Protein AF-A0A6G3WJW2-F1 (afdb_monomer)

Radius of gyration: 15.1 Å; Cα contacts (8 Å, |Δi|>4): 46; chains: 1; bounding box: 33×35×34 Å

Sequence (77 aa):
GFVGLMVPHMARMAVGAAHRALLPVVAFGGALFLVLADLAARTLAAPQDIPVGVLTALTGGPFFLWMLRRRPEGAPA

Mean predicted aligned error: 8.58 Å

Secondary structure (DSSP, 8-state):
-THHHHHHHHHHHHH-S-HHHHHHHHHHHHHHHHHHHHHHHHHHSTTS---HHHHHHHHHHHHHHHHHHTS------

Organism: NCBI:txid2706086

Foldseek 3Di:
DLLVVLLLVVLCVVPNDPCVSSVVSSVVVSVVVLVVLCVCQPVVQPPDRDPSVVSCCVVSVVVVVVVVVVDPPDDDD

Solvent-accessible surface area (backbone atoms only — not comparable to full-atom values): 4456 Å² total; per-residue (Å²): 106,52,58,77,61,49,33,54,52,53,30,34,74,75,69,38,86,50,62,86,63,32,53,61,46,27,53,53,53,39,51,52,52,49,52,52,45,44,51,49,27,60,66,76,29,67,95,50,90,53,60,46,59,58,58,42,39,65,53,38,49,59,51,50,54,52,54,54,69,69,56,70,90,81,74,85,133

InterPro domains:
  IPR000522 ABC transporter, permease protein, BtuC-like [PF01032] (1-70)
  IPR000522 ABC transporter, permease protein, BtuC-like [PTHR30472] (1-71)
  IPR037294 ABC transporter, BtuC-like [G3DSA:1.10.3470.10] (1-74)
  IPR037294 ABC transporter, BtuC-like [SSF81345] (1-71)

pLDDT: mean 77.05, std 9.07, range [45.38, 88.69]

Structure (mmCIF, N/CA/C/O backbone):
data_AF-A0A6G3WJW2-F1
#
_entry.id   AF-A0A6G3WJW2-F1
#
loop_
_atom_site.group_PDB
_atom_site.id
_atom_site.type_symbol
_atom_site.label_atom_id
_atom_site.label_alt_id
_atom_site.label_comp_id
_atom_site.label_asym_id
_atom_site.label_entity_id
_atom_site.label_seq_id
_atom_site.pdbx_PDB_ins_code
_atom_site.Cartn_x
_atom_site.Cartn_y
_atom_site.Cartn_z
_atom_site.occupancy
_atom_site.B_iso_or_equiv
_atom_site.auth_seq_id
_atom_site.auth_comp_id
_atom_site.auth_asym_id
_atom_site.auth_atom_id
_atom_site.pdbx_PDB_model_num
ATOM 1 N N . GLY A 1 1 ? 5.053 -1.236 7.980 1.00 66.12 1 GLY A N 1
ATOM 2 C CA . GLY A 1 1 ? 4.288 -2.502 7.933 1.00 66.12 1 GLY A CA 1
ATOM 3 C C . GLY A 1 1 ? 4.237 -3.042 6.513 1.00 66.12 1 GLY A C 1
ATOM 4 O O . GLY A 1 1 ? 4.744 -2.375 5.619 1.00 66.12 1 GLY A O 1
ATOM 5 N N . PHE A 1 2 ? 3.635 -4.218 6.322 1.00 71.81 2 PHE A N 1
ATOM 6 C CA . PHE A 1 2 ? 3.533 -5.032 5.090 1.00 71.81 2 PHE A CA 1
ATOM 7 C C . PHE A 1 2 ? 3.454 -4.280 3.740 1.00 71.81 2 PHE A C 1
ATOM 9 O O . PHE A 1 2 ? 4.008 -4.730 2.739 1.00 71.81 2 PHE A O 1
ATOM 16 N N . VAL A 1 3 ? 2.836 -3.097 3.731 1.00 75.81 3 VAL A N 1
ATOM 17 C CA . VAL A 1 3 ? 2.774 -2.131 2.619 1.00 75.81 3 VAL A CA 1
ATOM 18 C C . VAL A 1 3 ? 4.120 -1.918 1.917 1.00 75.81 3 VAL A C 1
ATOM 20 O O . VAL A 1 3 ? 4.181 -1.958 0.693 1.00 75.81 3 VAL A O 1
ATOM 23 N N . GLY A 1 4 ? 5.207 -1.752 2.678 1.00 75.69 4 GLY A N 1
ATOM 24 C CA . GLY A 1 4 ? 6.542 -1.496 2.123 1.00 75.69 4 GLY A CA 1
ATOM 25 C C . GLY A 1 4 ? 7.133 -2.669 1.334 1.00 75.69 4 GLY A C 1
ATOM 26 O O . GLY A 1 4 ? 8.030 -2.460 0.530 1.00 75.69 4 GLY A O 1
ATOM 27 N N . LEU A 1 5 ? 6.619 -3.886 1.528 1.00 78.19 5 LEU A N 1
ATOM 28 C CA . LEU A 1 5 ? 6.975 -5.062 0.728 1.00 78.19 5 LEU A CA 1
ATOM 29 C C . LEU A 1 5 ? 5.967 -5.277 -0.404 1.00 78.19 5 LEU A C 1
ATOM 31 O O . LEU A 1 5 ? 6.343 -5.638 -1.513 1.00 78.19 5 LEU A O 1
ATOM 35 N N . MET A 1 6 ? 4.688 -5.018 -0.133 1.00 78.94 6 MET A N 1
ATOM 36 C CA . MET A 1 6 ? 3.586 -5.251 -1.061 1.00 78.94 6 MET A CA 1
ATOM 37 C C . MET A 1 6 ? 3.604 -4.291 -2.257 1.00 78.94 6 MET A C 1
ATOM 39 O O . MET A 1 6 ? 3.568 -4.723 -3.408 1.00 78.94 6 MET A O 1
ATOM 43 N N . VAL A 1 7 ? 3.705 -2.988 -1.991 1.00 81.88 7 VAL A N 1
ATOM 44 C CA . VAL A 1 7 ? 3.615 -1.929 -3.006 1.00 81.88 7 VAL A CA 1
ATOM 45 C C . VAL A 1 7 ? 4.735 -2.011 -4.052 1.00 81.88 7 VAL A C 1
ATOM 47 O O . VAL A 1 7 ? 4.410 -2.019 -5.240 1.00 81.88 7 VAL A O 1
ATOM 50 N N . PRO A 1 8 ? 6.033 -2.109 -3.696 1.00 79.38 8 PRO A N 1
ATOM 51 C CA . PRO A 1 8 ? 7.090 -2.217 -4.703 1.00 79.38 8 PRO A CA 1
ATOM 52 C C . PRO A 1 8 ? 6.997 -3.491 -5.541 1.00 79.38 8 PRO A C 1
ATOM 54 O O . PRO A 1 8 ? 7.356 -3.469 -6.719 1.00 79.38 8 PRO A O 1
ATOM 57 N N . HIS A 1 9 ? 6.472 -4.583 -4.980 1.00 80.25 9 HIS A N 1
ATOM 58 C CA . HIS A 1 9 ? 6.272 -5.825 -5.725 1.00 80.25 9 HIS A CA 1
ATOM 59 C C . HIS A 1 9 ? 5.105 -5.726 -6.707 1.00 80.25 9 HIS A C 1
ATOM 61 O O . HIS A 1 9 ? 5.258 -6.096 -7.870 1.00 80.25 9 HIS A O 1
ATOM 67 N N . MET A 1 10 ? 3.973 -5.155 -6.278 1.00 79.06 10 MET A N 1
ATOM 68 C CA . MET A 1 10 ? 2.835 -4.860 -7.159 1.00 79.06 10 MET A CA 1
ATOM 69 C C . MET A 1 10 ? 3.233 -3.911 -8.289 1.00 79.06 10 MET A C 1
ATOM 71 O O . MET A 1 10 ? 2.934 -4.172 -9.453 1.00 79.06 10 MET A O 1
ATOM 75 N N . ALA A 1 11 ? 3.963 -2.843 -7.967 1.00 83.00 11 ALA A N 1
ATOM 76 C CA . ALA A 1 11 ? 4.441 -1.887 -8.956 1.00 83.00 11 ALA A CA 1
ATOM 77 C C . ALA A 1 11 ? 5.424 -2.527 -9.950 1.00 83.00 11 ALA A C 1
ATOM 79 O O . ALA A 1 11 ? 5.332 -2.268 -11.148 1.00 83.00 11 ALA A O 1
ATOM 80 N N . ARG A 1 12 ? 6.312 -3.424 -9.489 1.00 83.44 12 ARG A N 1
ATOM 81 C CA . ARG A 1 12 ? 7.187 -4.204 -10.382 1.00 83.44 12 ARG A CA 1
ATOM 82 C C . ARG A 1 12 ? 6.401 -5.091 -11.341 1.00 83.44 12 ARG A C 1
ATO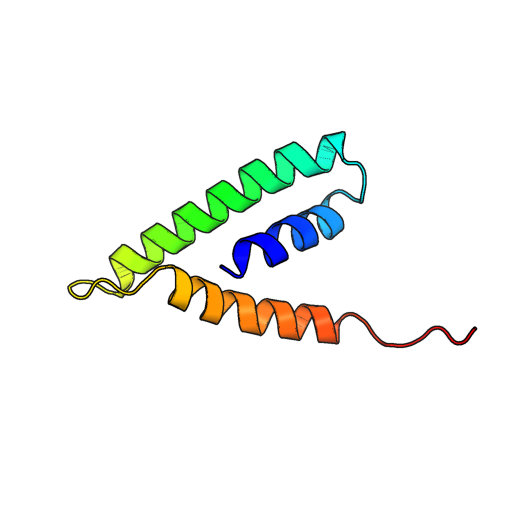M 84 O O . ARG A 1 12 ? 6.801 -5.215 -12.493 1.00 83.44 12 ARG A O 1
ATOM 91 N N . MET A 1 13 ? 5.311 -5.708 -10.886 1.00 78.88 13 MET A N 1
ATOM 92 C CA . MET A 1 13 ? 4.455 -6.527 -11.751 1.00 78.88 13 MET A CA 1
ATOM 93 C C . MET A 1 13 ? 3.675 -5.687 -12.770 1.00 78.88 13 MET A C 1
ATOM 95 O O . MET A 1 13 ? 3.459 -6.150 -13.883 1.00 78.88 13 MET A O 1
ATOM 99 N N . ALA A 1 14 ? 3.265 -4.468 -12.407 1.00 80.62 14 ALA A N 1
ATOM 100 C CA . ALA A 1 14 ? 2.473 -3.599 -13.275 1.00 80.62 14 ALA A CA 1
ATOM 101 C C . ALA A 1 14 ? 3.309 -2.850 -14.328 1.00 80.62 14 ALA A C 1
ATOM 103 O O . ALA A 1 14 ? 2.845 -2.653 -15.447 1.00 80.62 14 ALA A O 1
ATOM 104 N N . VAL A 1 15 ? 4.522 -2.409 -13.974 1.00 81.69 15 VAL A N 1
ATOM 105 C CA . VAL A 1 15 ? 5.301 -1.441 -14.781 1.00 81.69 15 VAL A CA 1
ATOM 106 C C . VAL A 1 15 ? 6.717 -1.940 -15.106 1.00 81.69 15 VAL A C 1
ATOM 108 O O . VAL A 1 15 ? 7.487 -1.266 -15.787 1.00 81.69 15 VAL A O 1
ATOM 111 N N . GLY A 1 16 ? 7.074 -3.142 -14.646 1.00 79.12 16 GLY A N 1
ATOM 112 C CA . GLY A 1 16 ? 8.388 -3.748 -14.850 1.00 79.12 16 GLY A CA 1
ATOM 113 C C . GLY A 1 16 ? 9.467 -3.242 -13.883 1.00 79.12 16 GLY A C 1
ATOM 114 O O . GLY A 1 16 ? 9.206 -2.541 -12.906 1.00 79.12 16 GLY A O 1
ATOM 115 N N . ALA A 1 17 ? 10.722 -3.625 -14.139 1.00 78.50 17 ALA A N 1
ATOM 116 C CA . ALA A 1 17 ? 11.865 -3.341 -13.258 1.00 78.50 17 ALA A CA 1
ATOM 117 C C . ALA A 1 17 ? 12.559 -1.987 -13.525 1.00 78.50 17 ALA A C 1
ATOM 119 O O . ALA A 1 17 ? 13.578 -1.676 -12.903 1.00 78.50 17 ALA A O 1
ATOM 120 N N . ALA A 1 18 ? 12.038 -1.175 -14.450 1.00 84.69 18 ALA A N 1
ATOM 121 C CA . ALA A 1 18 ? 12.637 0.106 -14.806 1.00 84.69 18 ALA A CA 1
ATOM 122 C C . ALA A 1 18 ? 12.457 1.131 -13.672 1.00 84.69 18 ALA A C 1
ATOM 124 O O . ALA A 1 18 ? 11.372 1.677 -13.476 1.00 84.69 18 ALA A O 1
ATOM 125 N N . HIS A 1 19 ? 13.540 1.440 -12.948 1.00 81.00 19 HIS A N 1
ATOM 126 C CA . HIS A 1 19 ? 13.513 2.297 -11.753 1.00 81.00 19 HIS A CA 1
ATOM 127 C C . HIS A 1 19 ? 12.885 3.683 -11.991 1.00 81.00 19 HIS A C 1
ATOM 129 O O . HIS A 1 19 ? 12.199 4.196 -11.111 1.00 81.00 19 HIS A O 1
ATOM 135 N N . ARG A 1 20 ? 13.050 4.266 -13.190 1.00 86.25 20 ARG A N 1
ATOM 136 C CA . ARG A 1 20 ? 12.459 5.572 -13.546 1.00 86.25 20 ARG A CA 1
ATOM 137 C C . ARG A 1 20 ? 10.928 5.566 -13.529 1.00 86.25 20 ARG A C 1
ATOM 139 O O . ARG A 1 20 ? 10.336 6.562 -13.136 1.00 86.25 20 ARG A O 1
ATOM 146 N N . ALA A 1 21 ? 10.302 4.465 -13.946 1.00 82.12 21 ALA A N 1
ATOM 147 C CA . ALA A 1 21 ? 8.848 4.308 -13.917 1.00 82.12 21 ALA A CA 1
ATOM 148 C C . ALA A 1 21 ? 8.371 3.719 -12.579 1.00 82.12 21 ALA A C 1
ATOM 150 O O . ALA A 1 21 ? 7.300 4.063 -12.089 1.00 82.12 21 ALA A O 1
ATOM 151 N N . LEU A 1 22 ? 9.195 2.875 -11.955 1.00 85.25 22 LEU A N 1
ATOM 152 C CA . LEU A 1 22 ? 8.880 2.215 -10.693 1.00 85.25 22 LEU A CA 1
ATOM 153 C C . LEU A 1 22 ? 8.761 3.209 -9.531 1.00 85.25 22 LEU A C 1
ATOM 155 O O . LEU A 1 22 ? 7.805 3.133 -8.770 1.00 85.25 22 LEU A O 1
ATOM 159 N N . LEU A 1 23 ? 9.700 4.150 -9.395 1.00 88.00 23 LEU A N 1
ATOM 160 C CA . LEU A 1 23 ? 9.715 5.108 -8.283 1.00 88.00 23 LEU A CA 1
ATOM 161 C C . LEU A 1 23 ? 8.427 5.943 -8.153 1.00 88.00 23 LEU A C 1
ATOM 163 O O . LEU A 1 23 ? 7.848 5.925 -7.065 1.00 88.00 23 LEU A O 1
ATOM 167 N N . PRO A 1 24 ? 7.930 6.633 -9.203 1.00 86.88 24 PRO A N 1
ATOM 168 C CA . PRO A 1 24 ? 6.682 7.385 -9.088 1.00 86.88 24 PRO A CA 1
ATOM 169 C C . PRO A 1 24 ? 5.492 6.465 -8.799 1.00 86.88 24 PRO A C 1
ATOM 171 O O . PRO A 1 24 ? 4.652 6.791 -7.967 1.00 86.88 24 PRO A O 1
ATOM 174 N N . VAL A 1 25 ?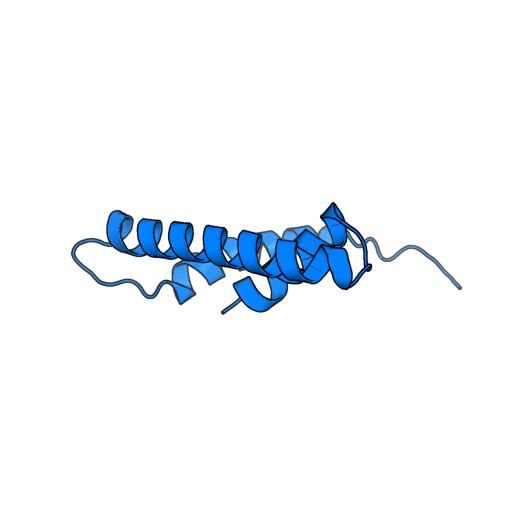 5.440 5.281 -9.410 1.00 86.62 25 VAL A N 1
ATOM 175 C CA . VAL A 1 25 ? 4.320 4.344 -9.233 1.00 86.62 25 VAL A CA 1
ATOM 176 C C . VAL A 1 25 ? 4.279 3.776 -7.816 1.00 86.62 25 VAL A C 1
ATOM 178 O O . VAL A 1 25 ? 3.208 3.690 -7.221 1.00 86.62 25 VAL A O 1
ATOM 181 N N . VAL A 1 26 ? 5.432 3.428 -7.242 1.00 86.81 26 VAL A N 1
ATOM 182 C CA . VAL A 1 26 ? 5.531 2.960 -5.853 1.00 86.81 26 VAL A CA 1
ATOM 183 C C . VAL A 1 26 ? 5.189 4.079 -4.876 1.00 86.81 26 VAL A C 1
ATOM 185 O O . VAL A 1 26 ? 4.475 3.829 -3.908 1.00 86.81 26 VAL A O 1
ATOM 188 N N . ALA A 1 27 ? 5.645 5.307 -5.135 1.00 87.00 27 ALA A N 1
ATOM 189 C CA . ALA A 1 27 ? 5.338 6.454 -4.287 1.00 87.00 27 ALA A CA 1
ATOM 190 C C . ALA A 1 27 ? 3.831 6.757 -4.272 1.00 87.00 27 ALA A C 1
ATOM 192 O O . ALA A 1 27 ? 3.224 6.782 -3.202 1.00 87.00 27 ALA A O 1
ATOM 193 N N . PHE A 1 28 ? 3.207 6.914 -5.444 1.00 88.69 28 PHE A N 1
ATOM 194 C CA . PHE A 1 28 ? 1.776 7.213 -5.544 1.00 88.69 28 PHE A CA 1
ATOM 195 C C . PHE A 1 28 ? 0.899 6.032 -5.118 1.00 88.69 28 PHE A C 1
ATOM 197 O O . PHE A 1 28 ? -0.046 6.217 -4.355 1.00 88.69 28 PHE A O 1
ATOM 204 N N . GLY A 1 29 ? 1.224 4.815 -5.558 1.00 84.75 29 GLY A N 1
ATOM 205 C CA . GLY A 1 29 ? 0.477 3.611 -5.194 1.00 84.75 29 GLY A CA 1
ATOM 206 C C . GLY A 1 29 ? 0.550 3.313 -3.697 1.00 84.75 29 GLY A C 1
ATOM 207 O O . GLY A 1 29 ? -0.461 2.977 -3.083 1.00 84.75 29 GLY A O 1
ATOM 208 N N . GLY A 1 30 ? 1.724 3.496 -3.086 1.00 84.62 30 GLY A N 1
ATOM 209 C CA . GLY A 1 30 ? 1.911 3.318 -1.649 1.00 84.62 30 GLY A CA 1
ATOM 210 C C . GLY A 1 30 ? 1.216 4.391 -0.824 1.00 84.62 30 GLY A C 1
ATOM 211 O O . GLY A 1 30 ? 0.553 4.053 0.155 1.00 84.62 30 GLY A O 1
ATOM 212 N N . ALA A 1 31 ? 1.311 5.658 -1.236 1.00 86.19 31 ALA A N 1
ATOM 213 C CA . ALA A 1 31 ? 0.617 6.758 -0.573 1.00 86.19 31 ALA A CA 1
ATOM 214 C C . ALA A 1 31 ? -0.905 6.565 -0.609 1.00 86.19 31 ALA A C 1
ATOM 216 O O . ALA A 1 31 ? -1.554 6.634 0.433 1.00 86.19 31 ALA A O 1
ATOM 217 N N . LEU A 1 32 ? -1.466 6.246 -1.781 1.00 86.88 32 LEU A N 1
ATOM 218 C CA . LEU A 1 32 ? -2.901 6.015 -1.937 1.00 86.88 32 LEU A CA 1
ATOM 219 C C . LEU A 1 32 ? -3.380 4.836 -1.082 1.00 86.88 32 LEU A C 1
ATOM 221 O O . LEU A 1 32 ? -4.368 4.958 -0.361 1.00 86.88 32 LEU A O 1
ATOM 225 N N . PHE A 1 33 ? -2.662 3.711 -1.122 1.00 84.00 33 PHE A N 1
ATOM 226 C CA . PHE A 1 33 ? -2.994 2.541 -0.313 1.00 84.00 33 PHE A CA 1
ATOM 227 C C . PHE A 1 33 ? -2.976 2.862 1.185 1.00 84.00 33 PHE A C 1
ATOM 229 O O . PHE A 1 33 ? -3.885 2.469 1.913 1.00 84.00 33 PHE A O 1
ATOM 236 N N . LEU A 1 34 ? -1.954 3.585 1.649 1.00 83.38 34 LEU A N 1
ATOM 237 C CA . LEU A 1 34 ? -1.804 3.908 3.062 1.00 83.38 34 LEU A CA 1
ATOM 238 C C . LEU A 1 34 ? -2.906 4.856 3.549 1.00 83.38 34 LEU A C 1
ATOM 240 O O . LEU A 1 34 ? -3.448 4.631 4.624 1.00 83.38 34 LEU A O 1
ATOM 244 N N . VAL A 1 35 ? -3.276 5.861 2.749 1.00 86.88 35 VAL A N 1
ATOM 245 C CA . VAL A 1 35 ? -4.385 6.778 3.063 1.00 86.88 35 VAL A CA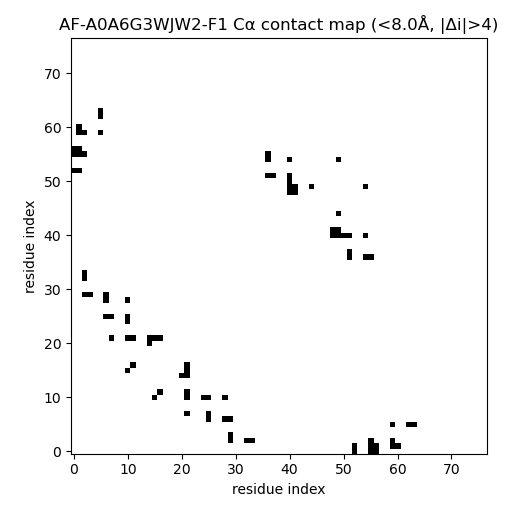 1
ATOM 246 C C . VAL A 1 35 ? -5.712 6.026 3.152 1.00 86.88 35 VAL A C 1
ATOM 248 O O . VAL A 1 35 ? -6.465 6.227 4.100 1.00 86.88 35 VAL A O 1
ATOM 251 N N . LEU A 1 36 ? -5.991 5.123 2.207 1.00 83.19 36 LEU A N 1
ATOM 252 C CA . LEU A 1 36 ? -7.207 4.305 2.245 1.00 83.19 36 LEU A CA 1
ATOM 253 C C . LEU A 1 36 ? -7.222 3.358 3.451 1.00 83.19 36 LEU A C 1
ATOM 255 O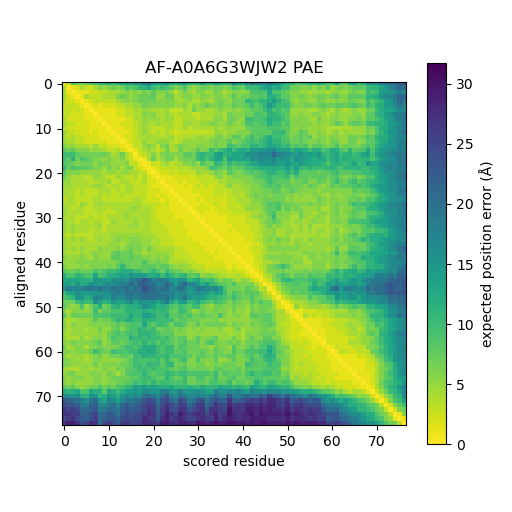 O . LEU A 1 36 ? -8.260 3.199 4.088 1.00 83.19 36 LEU A O 1
ATOM 259 N N . ALA A 1 37 ? -6.078 2.758 3.788 1.00 80.06 37 ALA A N 1
ATOM 260 C CA . ALA A 1 37 ? -5.951 1.900 4.959 1.00 80.06 37 ALA A CA 1
ATOM 261 C C . ALA A 1 37 ? -6.130 2.679 6.274 1.00 80.06 37 ALA A C 1
ATOM 263 O O . ALA A 1 37 ? -6.791 2.180 7.181 1.00 80.06 37 ALA A O 1
ATOM 264 N N . ASP A 1 38 ? -5.578 3.891 6.377 1.00 82.81 38 ASP A N 1
ATOM 265 C CA . ASP A 1 38 ? -5.741 4.769 7.544 1.00 82.81 38 ASP A CA 1
ATOM 266 C C . ASP A 1 38 ? -7.195 5.237 7.694 1.00 82.81 38 ASP A C 1
ATOM 268 O O . ASP A 1 38 ? -7.761 5.185 8.785 1.00 82.81 38 ASP A O 1
ATOM 272 N N . LEU A 1 39 ? -7.847 5.595 6.584 1.00 84.00 39 LEU A N 1
ATOM 273 C CA . LEU A 1 39 ? -9.263 5.954 6.578 1.00 84.00 39 LEU A CA 1
ATOM 274 C C . LEU A 1 39 ? -10.147 4.774 7.006 1.00 84.00 39 LEU A C 1
ATOM 276 O O . LEU A 1 39 ? -11.029 4.939 7.849 1.00 84.00 39 LEU A O 1
ATOM 280 N N . ALA A 1 40 ? -9.900 3.578 6.465 1.00 79.31 40 ALA A N 1
ATOM 281 C CA . ALA A 1 40 ? -10.599 2.359 6.867 1.00 79.31 40 ALA A CA 1
ATOM 28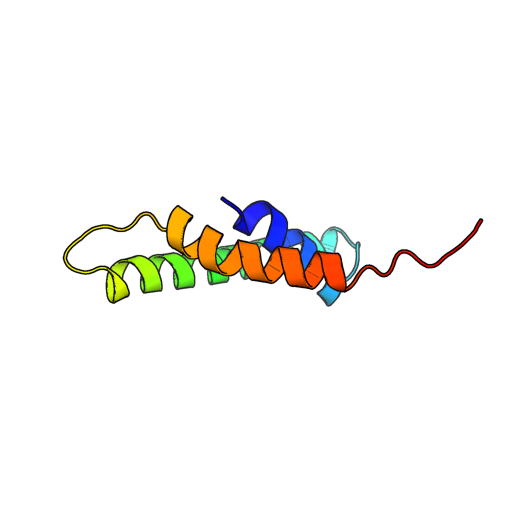2 C C . ALA A 1 40 ? -10.370 2.036 8.353 1.00 79.31 40 ALA A C 1
ATOM 284 O O . ALA A 1 40 ? -11.310 1.651 9.043 1.00 79.31 40 ALA A O 1
ATOM 285 N N . ALA A 1 41 ? -9.154 2.249 8.867 1.00 77.56 41 ALA A N 1
ATOM 286 C CA . ALA A 1 41 ? -8.844 2.066 10.282 1.00 77.56 41 ALA A CA 1
ATOM 287 C C . ALA A 1 41 ? -9.654 2.997 11.178 1.00 77.56 41 ALA A C 1
ATOM 289 O O . ALA A 1 41 ? -10.293 2.535 12.117 1.00 77.5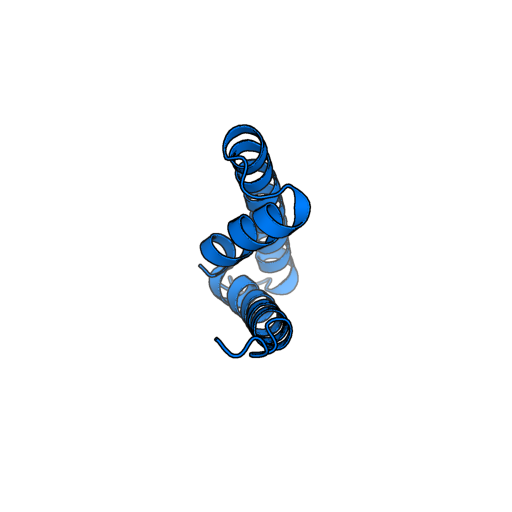6 41 ALA A O 1
ATOM 290 N N . ARG A 1 42 ? -9.701 4.288 10.849 1.00 77.06 42 ARG A N 1
ATOM 291 C CA . ARG A 1 42 ? -10.446 5.286 11.629 1.00 77.06 42 ARG A CA 1
ATOM 292 C C . ARG A 1 42 ? -11.959 5.077 11.577 1.00 77.06 42 ARG A C 1
ATOM 294 O O . ARG A 1 42 ? -12.648 5.379 12.544 1.00 77.06 42 ARG A O 1
ATOM 301 N N . THR A 1 43 ? -12.483 4.584 10.455 1.00 79.69 43 THR A N 1
ATOM 302 C CA . THR A 1 43 ? -13.934 4.438 10.238 1.00 79.69 43 THR A CA 1
ATOM 303 C C . THR A 1 43 ? -14.498 3.125 10.767 1.00 79.69 43 THR A C 1
ATOM 305 O O . THR A 1 43 ? -15.569 3.132 11.366 1.00 79.69 43 THR A O 1
ATOM 308 N N . LEU A 1 44 ? -13.795 2.004 10.584 1.00 71.81 44 LEU A N 1
ATOM 309 C CA . LEU A 1 44 ? -14.264 0.686 11.028 1.00 71.81 44 LEU A CA 1
ATOM 310 C C . LEU A 1 44 ? -14.048 0.446 12.523 1.00 71.81 44 LEU A C 1
ATOM 312 O O . LEU A 1 44 ? -14.691 -0.431 13.094 1.00 71.81 44 LEU A O 1
ATOM 316 N N . ALA A 1 45 ? -13.132 1.188 13.143 1.00 65.69 45 ALA A N 1
ATOM 317 C CA . ALA A 1 45 ? -12.721 0.943 14.515 1.00 65.69 45 ALA A CA 1
ATOM 318 C C . ALA A 1 45 ? -13.339 1.903 15.543 1.00 65.69 45 ALA A C 1
ATOM 320 O O . ALA A 1 45 ? -13.195 1.667 16.737 1.00 65.69 45 ALA A O 1
ATOM 321 N N . ALA A 1 46 ? -14.058 2.953 15.132 1.00 67.25 46 ALA A N 1
ATOM 322 C CA . ALA A 1 46 ? -14.641 3.911 16.075 1.00 67.25 46 ALA A CA 1
ATOM 323 C C . ALA A 1 46 ? -15.543 3.206 17.123 1.00 67.25 46 ALA A C 1
ATOM 325 O O . ALA A 1 46 ? -16.443 2.461 16.725 1.00 67.25 46 ALA A O 1
ATOM 326 N N . PRO A 1 47 ? -15.338 3.416 18.449 1.00 65.69 47 PRO A N 1
ATOM 327 C CA . PRO A 1 47 ? -14.523 4.448 19.116 1.00 65.69 47 PRO A CA 1
ATOM 328 C C . PRO A 1 47 ? -13.105 4.007 19.548 1.00 65.69 47 PRO A C 1
ATOM 330 O O . PRO A 1 47 ? -12.434 4.752 20.257 1.00 65.69 47 PRO A O 1
ATOM 333 N N . GLN A 1 48 ? -12.658 2.800 19.197 1.00 63.31 48 GLN A N 1
ATOM 334 C CA . GLN A 1 48 ? -11.343 2.272 19.568 1.00 63.31 48 GLN A CA 1
ATOM 335 C C . GLN A 1 48 ? -10.319 2.478 18.444 1.00 63.31 48 GLN A C 1
ATOM 337 O O . GLN A 1 48 ? -10.512 2.027 17.323 1.00 63.31 48 GLN A O 1
ATOM 342 N N . ASP A 1 49 ? -9.186 3.117 18.734 1.00 66.44 49 ASP A N 1
ATOM 343 C CA . ASP A 1 49 ? -8.123 3.310 17.742 1.00 66.44 49 ASP A CA 1
ATOM 344 C C . ASP A 1 49 ? -7.390 1.989 17.452 1.00 66.44 49 ASP A C 1
ATOM 346 O O . ASP A 1 49 ? -6.438 1.607 18.138 1.00 66.44 49 ASP A O 1
ATOM 350 N N . ILE A 1 50 ? -7.825 1.265 16.415 1.00 70.62 50 ILE A N 1
ATOM 351 C CA . ILE A 1 50 ? -7.091 0.097 15.918 1.00 70.62 50 ILE A CA 1
ATOM 352 C C . ILE A 1 50 ? -5.866 0.584 15.130 1.00 70.62 50 ILE A C 1
ATOM 354 O O . ILE A 1 50 ? -6.006 1.389 14.204 1.00 70.62 50 ILE A O 1
ATOM 358 N N . PRO A 1 51 ? -4.656 0.062 15.409 1.00 77.94 51 PRO A N 1
ATOM 359 C CA . PRO A 1 51 ? -3.472 0.432 14.650 1.00 77.94 51 PRO A CA 1
ATOM 360 C C . PRO A 1 51 ? -3.643 0.062 13.173 1.00 77.94 51 PRO A C 1
ATOM 362 O O . PRO A 1 51 ? -3.885 -1.101 12.841 1.00 77.94 51 PRO A O 1
ATOM 365 N N . VAL A 1 52 ? -3.399 1.010 12.264 1.00 76.31 52 VAL A N 1
ATOM 366 C CA . VAL A 1 52 ? -3.410 0.773 10.803 1.00 76.31 52 VAL A CA 1
ATOM 367 C C . VAL A 1 52 ? -2.494 -0.393 10.386 1.00 76.31 52 VAL A C 1
ATOM 369 O O . VAL A 1 52 ? -2.734 -1.086 9.395 1.00 76.31 52 VAL A O 1
ATOM 372 N N . GLY A 1 53 ? -1.462 -0.681 11.187 1.00 75.12 53 GLY A N 1
ATOM 373 C CA . GLY A 1 53 ? -0.594 -1.848 11.035 1.00 75.12 53 GLY A CA 1
ATOM 374 C C . GLY A 1 53 ? -1.331 -3.192 11.084 1.00 75.12 53 GLY A C 1
ATOM 375 O O . GLY A 1 53 ? -0.974 -4.096 10.335 1.00 75.12 53 GLY A O 1
ATOM 376 N N . VAL A 1 54 ? -2.376 -3.322 11.907 1.00 79.00 54 VAL A N 1
ATOM 377 C CA . VAL A 1 54 ? -3.170 -4.556 12.041 1.00 79.00 54 VAL A CA 1
ATOM 378 C C . VAL A 1 54 ? -4.028 -4.773 10.798 1.00 79.00 54 VAL A C 1
ATOM 380 O O . VAL A 1 54 ? -3.999 -5.850 10.207 1.00 79.00 54 VAL A O 1
ATOM 383 N N . LEU A 1 55 ? -4.719 -3.730 10.335 1.00 75.00 55 LEU A N 1
ATOM 384 C CA . LEU A 1 55 ? -5.523 -3.778 9.110 1.00 75.00 55 LEU A CA 1
ATOM 385 C C . LEU A 1 55 ? -4.677 -4.084 7.877 1.00 75.00 55 LEU A C 1
ATOM 387 O O . LEU A 1 55 ? -5.036 -4.947 7.075 1.00 75.00 55 LEU A O 1
ATOM 391 N N . THR A 1 56 ? -3.525 -3.424 7.754 1.00 78.00 56 THR A N 1
ATOM 392 C CA . THR A 1 56 ? -2.594 -3.663 6.643 1.00 78.00 56 THR A CA 1
ATOM 393 C C . THR A 1 56 ? -1.917 -5.032 6.716 1.00 78.00 56 THR A C 1
ATOM 395 O O . THR A 1 56 ? -1.581 -5.583 5.672 1.00 78.00 56 THR A O 1
ATOM 398 N N . ALA A 1 57 ? -1.743 -5.623 7.902 1.00 80.56 57 ALA A N 1
ATOM 399 C CA . ALA A 1 57 ? -1.275 -7.002 8.049 1.00 80.56 57 ALA A CA 1
ATOM 400 C C . ALA A 1 57 ? -2.366 -8.025 7.684 1.00 80.56 57 ALA A C 1
ATOM 402 O O . ALA A 1 57 ? -2.073 -8.998 6.991 1.00 80.56 57 ALA A O 1
ATOM 403 N N . LEU A 1 58 ? -3.622 -7.780 8.073 1.00 81.19 58 LEU A N 1
ATOM 404 C CA . LEU A 1 58 ? -4.769 -8.627 7.722 1.00 81.19 58 LEU A CA 1
ATOM 405 C C . LEU A 1 58 ? -5.065 -8.637 6.221 1.00 81.19 58 LEU A C 1
ATOM 407 O O . LEU A 1 58 ? -5.482 -9.661 5.697 1.00 81.19 58 LEU A O 1
ATOM 411 N N . THR A 1 59 ? -4.832 -7.527 5.519 1.00 78.25 59 THR A N 1
ATOM 412 C CA . THR A 1 59 ? -4.935 -7.476 4.048 1.00 78.25 59 THR A CA 1
ATOM 413 C C . THR A 1 59 ? -3.652 -7.932 3.355 1.00 78.25 59 THR A C 1
ATOM 415 O O . THR A 1 59 ? -3.705 -8.652 2.357 1.00 78.25 59 THR A O 1
ATOM 418 N N . GLY A 1 60 ? -2.490 -7.559 3.890 1.00 76.00 60 GLY A N 1
ATOM 419 C CA . GLY A 1 60 ? -1.186 -7.904 3.330 1.00 76.00 60 GLY A CA 1
ATOM 420 C C . GLY A 1 60 ? -0.855 -9.394 3.413 1.00 76.00 60 GLY A C 1
ATOM 421 O O . GLY A 1 60 ? -0.276 -9.934 2.474 1.00 76.00 60 GLY A O 1
ATOM 422 N N . GLY A 1 61 ? -1.258 -10.082 4.485 1.00 81.44 61 GLY A N 1
ATOM 423 C CA . GLY A 1 61 ? -1.037 -11.519 4.677 1.00 81.44 61 GLY A CA 1
ATOM 424 C C . GLY A 1 61 ? -1.663 -12.386 3.573 1.00 81.44 61 GLY A C 1
ATOM 425 O O . GLY A 1 61 ? -0.932 -13.121 2.905 1.00 81.44 61 GLY A O 1
ATOM 426 N N . PRO A 1 62 ? -2.980 -12.274 3.307 1.00 82.00 62 PRO A N 1
ATOM 427 C CA . PRO A 1 62 ? -3.636 -12.939 2.183 1.00 82.00 62 PRO A CA 1
ATOM 428 C C . PRO A 1 62 ? -3.010 -12.585 0.833 1.00 82.00 62 PRO A C 1
ATOM 430 O O . PRO A 1 62 ? -2.820 -13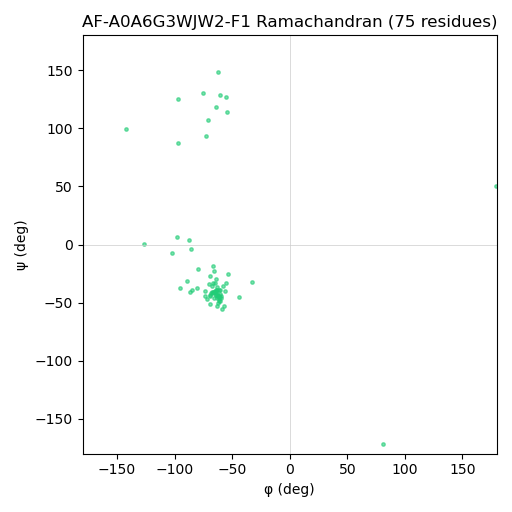.468 -0.005 1.00 82.00 62 PRO A O 1
ATOM 433 N N . PHE A 1 63 ? -2.634 -11.318 0.630 1.00 79.31 63 PHE A N 1
ATOM 434 C CA . PHE A 1 63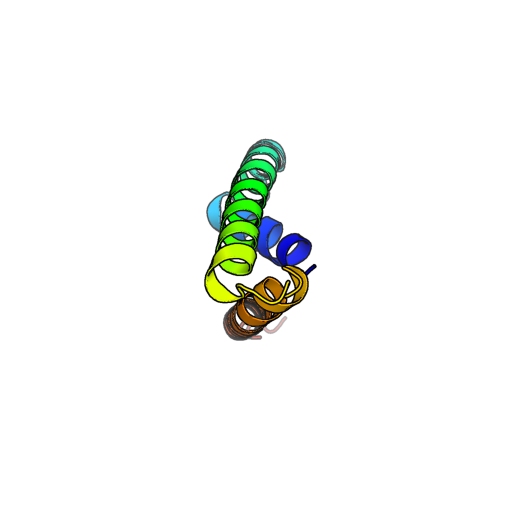 ? -1.964 -10.884 -0.594 1.00 79.31 63 PHE A CA 1
ATOM 435 C C . PHE A 1 63 ? -0.605 -11.578 -0.783 1.00 79.31 63 PHE A C 1
ATOM 437 O O . PHE A 1 63 ? -0.303 -12.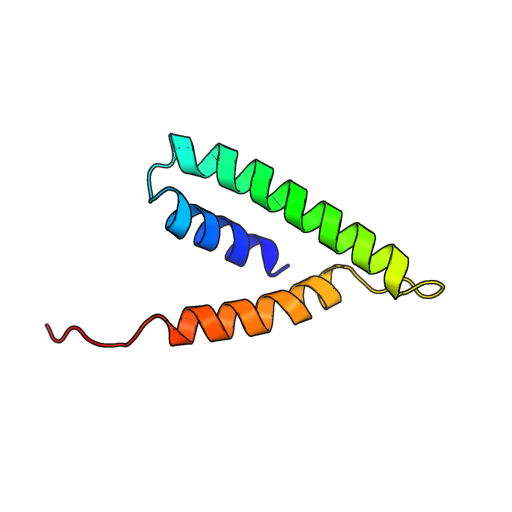071 -1.871 1.00 79.31 63 PHE A O 1
ATOM 444 N N . PHE A 1 64 ? 0.203 -11.680 0.274 1.00 78.75 64 PHE A N 1
ATOM 445 C CA . PHE A 1 64 ? 1.483 -12.390 0.229 1.00 78.75 64 PHE A CA 1
ATOM 446 C C . PHE A 1 64 ? 1.308 -13.879 -0.039 1.00 78.75 64 PHE A C 1
ATOM 448 O O . PHE A 1 64 ? 2.037 -14.438 -0.853 1.00 78.75 64 PHE A O 1
ATOM 455 N N . LEU A 1 65 ? 0.341 -14.520 0.623 1.00 82.50 65 LEU A N 1
ATOM 456 C CA . LEU A 1 65 ? 0.039 -15.935 0.408 1.00 82.50 65 LEU A CA 1
ATOM 457 C C . LEU A 1 65 ? -0.376 -16.192 -1.042 1.00 82.50 65 LEU A C 1
ATOM 459 O O . LEU A 1 65 ? 0.091 -17.143 -1.667 1.00 82.50 65 LEU A O 1
ATOM 463 N N . TRP A 1 66 ? -1.206 -15.316 -1.603 1.00 83.06 66 TRP A N 1
ATOM 464 C CA . TRP A 1 66 ? -1.590 -15.377 -3.007 1.00 83.06 66 TRP A CA 1
ATOM 465 C C . TRP A 1 66 ? -0.396 -15.179 -3.949 1.00 83.06 66 TRP A C 1
ATOM 467 O O . TRP A 1 66 ? -0.248 -15.917 -4.922 1.00 83.06 66 TRP A O 1
ATOM 477 N N . MET A 1 67 ? 0.489 -14.228 -3.644 1.00 72.25 67 MET A N 1
ATOM 478 C CA . MET A 1 67 ? 1.699 -13.971 -4.425 1.00 72.25 67 MET A CA 1
ATOM 479 C C . MET A 1 67 ? 2.665 -15.161 -4.395 1.00 72.25 67 MET A C 1
ATOM 481 O O . MET A 1 67 ? 3.198 -15.541 -5.437 1.00 72.25 67 MET A O 1
ATOM 485 N N . LEU A 1 68 ? 2.868 -15.767 -3.221 1.00 75.38 68 LEU A N 1
ATOM 486 C CA . LEU A 1 68 ? 3.694 -16.960 -3.048 1.00 75.38 68 LEU A CA 1
ATOM 487 C C . LEU A 1 68 ? 3.127 -18.128 -3.859 1.00 75.38 68 LEU A C 1
ATOM 489 O O . LEU A 1 68 ? 3.856 -18.781 -4.594 1.00 75.38 68 LEU A O 1
ATOM 493 N N . ARG A 1 69 ? 1.805 -18.320 -3.818 1.00 78.88 69 ARG A N 1
ATOM 494 C CA . ARG A 1 69 ? 1.113 -19.364 -4.583 1.00 78.88 69 ARG A CA 1
ATOM 495 C C . ARG A 1 69 ? 1.182 -19.155 -6.102 1.00 78.88 69 ARG A C 1
ATOM 497 O O . ARG A 1 69 ? 1.035 -20.112 -6.854 1.00 78.88 69 ARG A O 1
ATOM 504 N N . ARG A 1 70 ? 1.408 -17.920 -6.562 1.00 69.81 70 ARG A N 1
ATOM 505 C CA . ARG A 1 70 ? 1.605 -17.571 -7.980 1.00 69.81 70 ARG A CA 1
ATOM 506 C C . ARG A 1 70 ? 3.040 -17.720 -8.477 1.00 69.81 70 ARG A C 1
ATOM 508 O O . ARG A 1 70 ? 3.264 -17.529 -9.670 1.00 69.81 70 ARG A O 1
ATOM 515 N N . ARG A 1 71 ? 3.999 -18.066 -7.616 1.00 59.59 71 ARG A N 1
ATOM 516 C CA . ARG A 1 71 ? 5.306 -18.569 -8.047 1.00 59.59 71 ARG A CA 1
ATOM 517 C C . ARG A 1 71 ? 5.276 -20.095 -7.984 1.00 59.59 71 ARG A C 1
ATOM 519 O O . ARG A 1 71 ? 5.634 -20.649 -6.950 1.00 59.59 71 ARG A O 1
ATOM 526 N N . PRO A 1 72 ? 4.827 -20.787 -9.045 1.00 51.06 72 PRO A N 1
ATOM 527 C CA . PRO A 1 72 ? 5.098 -22.204 -9.152 1.00 51.06 72 PRO A CA 1
ATOM 528 C C . PRO A 1 72 ? 6.615 -22.357 -9.266 1.00 51.06 72 PRO A C 1
ATOM 530 O O . PRO A 1 72 ? 7.241 -21.832 -10.188 1.00 51.06 72 PRO A O 1
ATOM 533 N N . GLU A 1 73 ? 7.215 -23.033 -8.296 1.00 58.50 73 GLU A N 1
ATOM 534 C CA . GLU A 1 73 ? 8.502 -23.681 -8.500 1.00 58.50 73 GLU A CA 1
ATOM 535 C C . GLU A 1 73 ? 8.347 -24.600 -9.717 1.00 58.50 73 GLU A C 1
ATOM 537 O O . GLU A 1 73 ? 7.519 -25.510 -9.721 1.00 58.50 73 GLU A O 1
ATOM 542 N N . GLY A 1 74 ? 9.055 -24.280 -10.798 1.00 56.81 74 GLY A N 1
ATOM 543 C CA . GLY A 1 74 ? 8.829 -24.931 -12.083 1.00 56.81 74 GLY A CA 1
ATOM 544 C C . GLY A 1 74 ? 9.723 -24.418 -13.203 1.00 56.81 74 GLY A C 1
ATOM 545 O O . GLY A 1 74 ? 9.225 -24.082 -14.271 1.00 56.81 74 GLY A O 1
ATOM 546 N N . ALA A 1 75 ? 11.033 -24.358 -12.972 1.00 45.38 75 ALA A N 1
ATOM 547 C CA . ALA A 1 75 ? 12.018 -24.460 -14.046 1.00 45.38 75 ALA A CA 1
ATOM 548 C C . ALA A 1 75 ? 13.214 -25.272 -13.514 1.00 45.38 75 ALA A C 1
ATOM 550 O O . ALA A 1 75 ? 14.005 -24.724 -12.743 1.00 45.38 75 ALA A O 1
ATOM 551 N N . PRO A 1 76 ? 13.315 -26.581 -13.822 1.00 58.47 76 PRO A N 1
ATOM 552 C CA . PRO A 1 76 ? 14.565 -27.308 -13.638 1.00 58.47 76 PRO A CA 1
ATOM 553 C C . PRO A 1 76 ? 15.663 -26.701 -14.527 1.00 58.47 76 PRO A C 1
ATOM 555 O O . PRO A 1 76 ? 15.366 -26.140 -15.584 1.00 58.47 76 PRO A O 1
ATOM 558 N N . ALA A 1 77 ? 16.888 -26.784 -14.005 1.00 55.75 77 ALA A N 1
ATOM 559 C CA . ALA A 1 77 ? 18.139 -26.213 -14.506 1.00 55.75 77 ALA A CA 1
ATOM 560 C C . ALA A 1 77 ? 18.477 -26.552 -15.965 1.00 55.75 77 ALA A C 1
ATOM 562 O O . ALA A 1 77 ? 18.110 -27.659 -16.420 1.00 55.75 77 ALA A O 1
#